Protein AF-A0A543Q6C4-F1 (afdb_monomer_lite)

pLDDT: mean 93.84, std 3.85, range [74.25, 97.56]

Sequence (57 aa):
MEKRKPHYPLAEIKAAITHLGLDAFTATALQGMAVVLGLQPEMLFKSMTTFADHRVC

Radius of gyration: 12.31 Å; chains: 1; bounding box: 30×18×26 Å

Foldseek 3Di:
DKAQADPDDLVVVLVVCVVCPQVVDDPVCSVCNVVSNPDDRVPRPIDDDDPVGRPHD

Organism: NCBI:txid637390

Structure (mmCIF, N/CA/C/O backbone):
data_AF-A0A543Q6C4-F1
#
_entry.id   AF-A0A543Q6C4-F1
#
loop_
_atom_site.group_PDB
_atom_site.id
_atom_site.type_symbol
_atom_site.label_atom_id
_atom_site.label_alt_id
_atom_site.label_comp_id
_atom_site.label_asym_id
_atom_site.label_entity_id
_atom_site.label_seq_id
_atom_site.pdbx_PDB_ins_code
_atom_site.Cartn_x
_atom_site.Cartn_y
_atom_site.Cartn_z
_atom_site.occupancy
_atom_site.B_iso_or_equiv
_atom_site.auth_seq_id
_atom_site.auth_comp_id
_atom_site.auth_asym_id
_atom_site.auth_atom_id
_atom_site.pdbx_PDB_model_num
ATOM 1 N N . MET A 1 1 ? 17.917 3.198 -4.221 1.00 82.12 1 MET A N 1
ATOM 2 C CA . MET A 1 1 ? 17.942 3.514 -5.673 1.00 82.12 1 MET A CA 1
ATOM 3 C C . MET A 1 1 ? 16.512 3.701 -6.160 1.00 82.12 1 MET A C 1
ATOM 5 O O . MET A 1 1 ? 15.633 3.069 -5.588 1.00 82.12 1 MET A O 1
ATOM 9 N N . GLU A 1 2 ? 16.276 4.548 -7.170 1.00 91.06 2 GLU A N 1
ATOM 10 C CA . GLU A 1 2 ? 14.919 4.979 -7.564 1.00 91.06 2 GLU A CA 1
ATOM 11 C C . GLU A 1 2 ? 14.513 4.458 -8.953 1.00 91.06 2 GLU A C 1
ATOM 13 O O . GLU A 1 2 ? 15.327 4.443 -9.878 1.00 91.06 2 GLU A O 1
ATOM 18 N N . LYS A 1 3 ? 13.244 4.066 -9.121 1.00 91.12 3 LYS A N 1
ATOM 19 C CA . LYS A 1 3 ? 12.636 3.672 -10.404 1.00 91.12 3 LYS A CA 1
ATOM 20 C C . LYS A 1 3 ? 11.339 4.450 -10.641 1.00 91.12 3 LYS A C 1
ATOM 22 O O . LYS A 1 3 ? 10.588 4.714 -9.708 1.00 91.12 3 LYS A O 1
ATOM 27 N N . ARG A 1 4 ? 11.039 4.7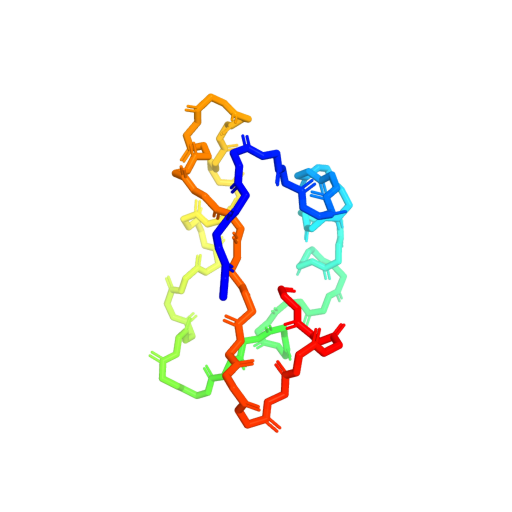57 -11.910 1.00 92.44 4 ARG A N 1
ATOM 28 C CA . ARG A 1 4 ? 9.790 5.433 -12.336 1.00 92.44 4 ARG A CA 1
ATOM 29 C C . ARG A 1 4 ? 8.641 4.477 -12.676 1.00 92.44 4 ARG A C 1
ATOM 31 O O . ARG A 1 4 ? 7.607 4.908 -13.167 1.00 92.44 4 ARG A O 1
ATOM 38 N N . LYS A 1 5 ? 8.836 3.175 -12.465 1.00 93.81 5 LYS A N 1
ATOM 39 C CA . LYS A 1 5 ? 7.808 2.147 -12.650 1.00 93.81 5 LYS A CA 1
ATOM 40 C C . LYS A 1 5 ? 7.463 1.548 -11.289 1.00 93.81 5 LYS A C 1
ATOM 42 O O . LYS A 1 5 ? 8.383 1.389 -10.480 1.00 93.81 5 LYS A O 1
ATOM 47 N N . PRO A 1 6 ? 6.185 1.230 -11.031 1.00 95.06 6 PRO A N 1
ATOM 48 C CA . PRO A 1 6 ? 5.797 0.608 -9.778 1.00 95.06 6 PRO A CA 1
ATOM 49 C C . PRO A 1 6 ? 6.340 -0.824 -9.745 1.00 95.06 6 PRO A C 1
ATOM 51 O O . PRO A 1 6 ? 6.467 -1.460 -10.794 1.00 95.06 6 PRO A O 1
ATOM 54 N N . HIS A 1 7 ? 6.688 -1.322 -8.558 1.00 95.50 7 HIS A N 1
ATOM 55 C CA . HIS A 1 7 ? 7.128 -2.711 -8.418 1.00 95.50 7 HIS A CA 1
ATOM 56 C C . HIS A 1 7 ? 5.949 -3.685 -8.399 1.00 95.50 7 HIS A C 1
ATOM 58 O O . HIS A 1 7 ? 6.011 -4.723 -9.048 1.00 95.50 7 HIS A O 1
ATOM 64 N N . TYR A 1 8 ? 4.859 -3.298 -7.730 1.00 96.25 8 TYR A N 1
ATOM 65 C CA . TYR A 1 8 ? 3.601 -4.037 -7.708 1.00 96.25 8 TYR A CA 1
ATOM 66 C C . TYR A 1 8 ? 2.500 -3.266 -8.444 1.00 96.25 8 TYR A C 1
ATOM 68 O O . TYR A 1 8 ? 2.444 -2.033 -8.343 1.00 96.25 8 TYR A O 1
ATOM 76 N N . PRO A 1 9 ? 1.598 -3.952 -9.163 1.00 96.44 9 PRO A N 1
ATOM 77 C CA . PRO A 1 9 ? 0.414 -3.326 -9.734 1.00 96.44 9 PRO A CA 1
ATOM 78 C C . PRO A 1 9 ? -0.479 -2.717 -8.649 1.00 96.44 9 PRO A C 1
ATOM 80 O O . PRO A 1 9 ? -0.748 -3.336 -7.621 1.00 96.44 9 PRO A O 1
ATOM 83 N N . LEU A 1 10 ? -1.016 -1.519 -8.900 1.00 97.06 10 LEU A N 1
ATOM 84 C CA . LEU A 1 10 ? -1.884 -0.836 -7.933 1.00 97.06 10 LEU A CA 1
ATOM 85 C C . LEU A 1 10 ? -3.143 -1.653 -7.590 1.00 97.06 10 LEU A C 1
ATOM 87 O O . LEU A 1 10 ? -3.614 -1.612 -6.457 1.00 97.06 10 LEU A O 1
ATOM 91 N N . ALA A 1 11 ? -3.673 -2.415 -8.550 1.00 97.31 11 ALA A N 1
ATOM 92 C CA . ALA A 1 11 ? -4.825 -3.288 -8.330 1.00 97.31 11 ALA A CA 1
ATOM 93 C C . ALA A 1 11 ? -4.537 -4.386 -7.290 1.00 97.31 11 ALA A C 1
ATOM 95 O O . ALA A 1 11 ? -5.373 -4.639 -6.425 1.00 97.31 11 ALA A O 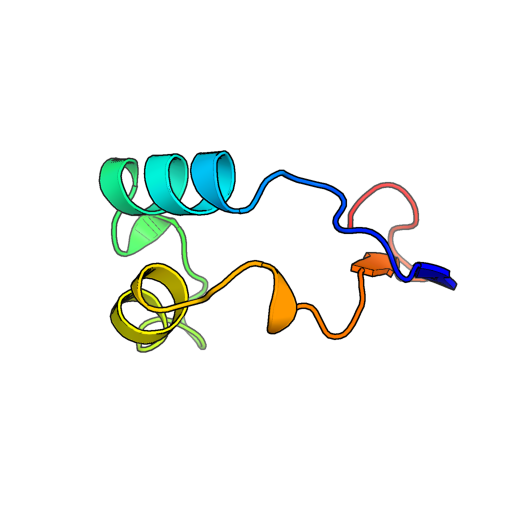1
ATOM 96 N N . GLU A 1 12 ? -3.345 -4.985 -7.331 1.00 97.56 12 GLU A N 1
ATOM 97 C CA . GLU A 1 12 ? -2.931 -6.018 -6.375 1.00 97.56 12 GLU A CA 1
ATOM 98 C C . GLU A 1 12 ? -2.737 -5.432 -4.975 1.00 97.56 12 GLU A C 1
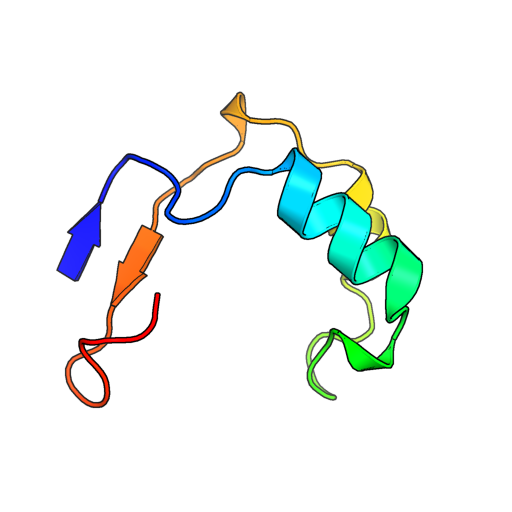ATOM 100 O O . GLU A 1 12 ? -3.203 -6.010 -3.996 1.00 97.56 12 GLU A O 1
ATOM 105 N N . ILE A 1 13 ? -2.146 -4.234 -4.882 1.00 96.44 13 ILE A N 1
ATOM 106 C CA . ILE A 1 13 ? -2.009 -3.507 -3.610 1.00 96.44 13 ILE A CA 1
ATOM 107 C C . ILE A 1 13 ? -3.388 -3.252 -2.989 1.00 96.44 13 ILE A C 1
ATOM 109 O O . ILE A 1 13 ? -3.596 -3.515 -1.804 1.00 96.44 13 ILE A O 1
ATOM 113 N N . LYS A 1 14 ? -4.354 -2.772 -3.783 1.00 96.88 14 LYS A N 1
ATOM 114 C CA . LYS A 1 14 ? -5.718 -2.524 -3.296 1.00 96.88 14 LYS A CA 1
ATOM 115 C C . LYS A 1 14 ? -6.398 -3.812 -2.838 1.00 96.88 14 LYS A C 1
ATOM 117 O O . LYS A 1 14 ? -6.988 -3.815 -1.764 1.00 96.88 14 LYS A O 1
ATOM 122 N N . ALA A 1 15 ? -6.272 -4.899 -3.599 1.00 97.50 15 ALA A N 1
ATOM 123 C CA . ALA A 1 15 ? -6.830 -6.195 -3.221 1.00 97.50 15 ALA A CA 1
ATOM 124 C C . ALA A 1 15 ? -6.246 -6.712 -1.893 1.00 97.50 15 ALA A C 1
ATOM 126 O O . ALA A 1 15 ? -6.997 -7.147 -1.020 1.00 97.50 15 ALA A O 1
ATOM 127 N N . ALA A 1 16 ? -4.927 -6.600 -1.703 1.00 96.94 16 ALA A N 1
ATOM 128 C CA . ALA A 1 16 ? -4.264 -6.989 -0.460 1.00 96.94 16 ALA A CA 1
ATOM 129 C C . ALA A 1 16 ? -4.748 -6.159 0.740 1.00 96.94 16 ALA A C 1
ATOM 131 O O . ALA A 1 16 ? -5.039 -6.719 1.794 1.00 96.94 16 ALA A O 1
ATOM 132 N N . ILE A 1 17 ? -4.906 -4.842 0.574 1.00 95.44 17 ILE A N 1
ATOM 133 C CA . ILE A 1 17 ? -5.423 -3.955 1.629 1.00 95.44 17 ILE A CA 1
ATOM 134 C C . ILE A 1 17 ? -6.886 -4.261 1.951 1.00 95.44 17 ILE A C 1
ATOM 136 O O . ILE A 1 17 ? -7.263 -4.263 3.118 1.00 95.44 17 ILE A O 1
ATOM 140 N N . THR A 1 18 ? -7.722 -4.546 0.950 1.00 94.88 18 THR A N 1
ATOM 141 C CA . THR A 1 18 ? -9.113 -4.957 1.188 1.00 94.88 18 THR A CA 1
ATOM 142 C C . THR A 1 18 ? -9.189 -6.271 1.968 1.00 94.88 18 THR A C 1
ATOM 144 O O . THR A 1 18 ? -10.079 -6.422 2.798 1.00 94.88 18 THR A O 1
ATOM 147 N N . HIS A 1 19 ? -8.256 -7.198 1.739 1.00 96.69 19 HIS A N 1
ATOM 148 C CA . HIS A 1 19 ? -8.197 -8.475 2.451 1.00 96.69 19 HIS A CA 1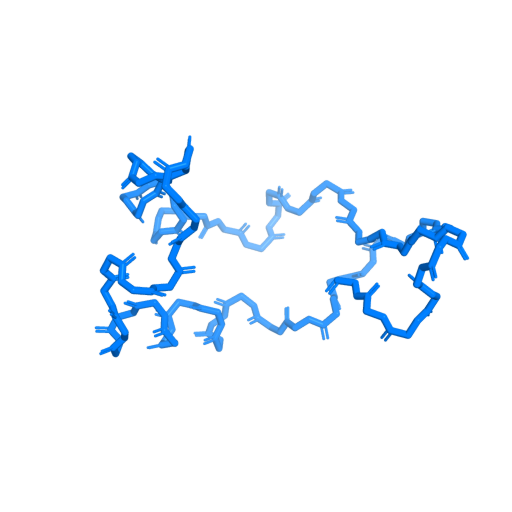
ATOM 149 C C . HIS A 1 19 ? -7.653 -8.347 3.885 1.00 96.69 19 HIS A C 1
ATOM 151 O O . HIS A 1 19 ? -8.200 -8.949 4.802 1.00 96.69 19 HIS A O 1
ATOM 157 N N . LEU A 1 20 ? -6.576 -7.580 4.085 1.00 95.44 20 LEU A N 1
ATOM 158 C CA . LEU A 1 20 ? -5.868 -7.469 5.369 1.00 95.44 20 LEU A CA 1
ATOM 159 C C . LEU A 1 20 ? -6.397 -6.342 6.275 1.00 95.44 20 LEU A C 1
ATOM 161 O O . LEU A 1 20 ? -6.177 -6.360 7.481 1.00 95.44 20 LEU A O 1
ATOM 165 N N . GLY A 1 21 ? -7.078 -5.339 5.719 1.00 94.00 21 GLY A N 1
ATOM 166 C CA . GLY A 1 21 ? -7.578 -4.194 6.477 1.00 94.00 21 GLY A CA 1
ATOM 167 C C . GLY A 1 21 ? -6.458 -3.404 7.163 1.00 94.00 21 GLY A C 1
ATOM 168 O O . GLY A 1 21 ? -5.457 -3.048 6.539 1.00 94.00 21 GLY A O 1
ATOM 169 N N . LEU A 1 22 ? -6.639 -3.108 8.454 1.00 92.06 22 LEU A N 1
ATOM 170 C CA . LEU A 1 22 ? -5.672 -2.338 9.247 1.00 92.06 22 LEU A CA 1
ATOM 171 C C . LEU A 1 22 ? -4.349 -3.084 9.475 1.00 92.06 22 LEU A C 1
ATOM 173 O O . LEU A 1 22 ? -3.324 -2.425 9.638 1.00 92.06 22 LEU A O 1
ATOM 177 N N . ASP A 1 23 ? -4.341 -4.419 9.400 1.00 94.69 23 ASP A N 1
ATOM 178 C CA . ASP A 1 23 ? -3.126 -5.233 9.567 1.00 94.69 23 ASP A CA 1
ATOM 179 C C . ASP A 1 23 ? -2.133 -5.056 8.406 1.00 94.69 23 ASP A C 1
ATOM 181 O O . ASP A 1 23 ? -0.965 -5.428 8.511 1.00 94.69 23 ASP A O 1
ATOM 185 N N . ALA A 1 24 ? -2.565 -4.442 7.298 1.00 94.81 24 ALA A N 1
ATOM 186 C CA . ALA A 1 24 ? -1.690 -4.067 6.189 1.00 94.81 24 ALA A CA 1
ATOM 187 C C . ALA A 1 24 ? -0.784 -2.860 6.504 1.00 94.81 24 ALA A C 1
ATOM 189 O O . ALA A 1 24 ? 0.092 -2.526 5.704 1.00 94.81 24 ALA A O 1
ATOM 190 N N . PHE A 1 25 ? -1.012 -2.169 7.626 1.00 95.19 25 PHE A N 1
ATOM 191 C CA . PHE A 1 25 ? -0.358 -0.907 7.961 1.00 95.19 25 PHE A CA 1
ATOM 192 C C . PHE A 1 25 ? 0.496 -1.028 9.220 1.00 95.19 25 PHE A C 1
ATOM 194 O O . PHE A 1 25 ? 0.178 -1.737 10.171 1.00 95.19 25 PHE A O 1
ATOM 201 N N . THR A 1 26 ? 1.586 -0.264 9.256 1.00 95.38 26 THR A N 1
ATOM 202 C CA . THR A 1 26 ? 2.332 -0.052 10.497 1.00 95.38 26 THR A CA 1
ATOM 203 C C . THR A 1 26 ? 1.537 0.852 11.443 1.00 95.38 26 THR A C 1
ATOM 205 O O . THR A 1 26 ? 0.697 1.646 11.012 1.00 95.38 26 THR A O 1
ATOM 208 N N . ALA A 1 27 ? 1.847 0.798 12.742 1.00 94.25 27 ALA A N 1
ATOM 209 C CA . ALA A 1 27 ? 1.156 1.589 13.766 1.00 94.25 27 ALA A CA 1
ATOM 210 C C . ALA A 1 27 ? 1.133 3.103 13.469 1.00 94.25 27 ALA A C 1
ATOM 212 O O . ALA A 1 27 ? 0.163 3.786 13.787 1.00 94.25 27 ALA A O 1
ATOM 213 N N . THR A 1 28 ? 2.175 3.634 12.822 1.00 93.25 28 THR A N 1
ATOM 214 C CA . THR A 1 28 ? 2.279 5.059 12.472 1.00 93.25 28 THR A CA 1
ATOM 215 C C . THR A 1 28 ? 1.511 5.448 11.204 1.00 93.25 28 THR A C 1
ATOM 217 O O . THR A 1 28 ? 1.369 6.637 10.935 1.00 93.25 28 THR A O 1
ATOM 220 N N . ALA A 1 29 ? 0.999 4.483 10.432 1.00 92.06 29 ALA A N 1
ATOM 221 C CA . ALA A 1 29 ? 0.345 4.701 9.139 1.00 92.06 29 ALA A CA 1
ATOM 222 C C . ALA A 1 29 ? -1.132 4.251 9.099 1.00 92.06 29 ALA A C 1
ATOM 224 O O . ALA A 1 29 ? -1.726 4.191 8.023 1.00 92.06 29 ALA A O 1
ATOM 225 N N . LEU A 1 30 ? -1.751 3.976 10.254 1.00 91.81 30 LEU A N 1
ATOM 226 C CA . LEU A 1 30 ? -3.117 3.433 10.364 1.00 91.81 30 LEU A CA 1
ATOM 227 C C . LEU A 1 30 ? -4.204 4.270 9.663 1.00 91.81 30 LEU A C 1
ATOM 229 O O . LEU A 1 30 ? -5.219 3.732 9.230 1.00 91.81 30 LEU A O 1
ATOM 233 N N . GLN A 1 31 ? -4.001 5.579 9.505 1.00 89.88 31 GLN A N 1
ATOM 234 C CA . GLN A 1 31 ? -4.960 6.472 8.840 1.00 89.88 31 GLN A CA 1
ATOM 235 C C . GLN A 1 31 ? -4.877 6.435 7.297 1.00 89.88 31 GLN A C 1
ATOM 237 O O . GLN A 1 31 ? -5.615 7.149 6.621 1.00 89.88 31 GLN A O 1
ATOM 242 N N . GLY A 1 32 ? -3.994 5.613 6.716 1.00 88.50 32 GLY A N 1
ATOM 243 C CA . GLY A 1 32 ? -3.715 5.600 5.277 1.00 88.50 32 GLY A CA 1
ATOM 244 C C . GLY A 1 32 ? -4.712 4.833 4.401 1.00 88.50 32 GLY A C 1
ATOM 245 O O . GLY A 1 32 ? -4.726 5.041 3.189 1.00 88.50 32 GLY A O 1
ATOM 246 N N . MET A 1 33 ? -5.560 3.967 4.968 1.00 90.12 33 MET A N 1
ATOM 247 C CA . MET A 1 33 ? -6.377 3.019 4.190 1.00 90.12 33 MET A CA 1
ATOM 248 C C . MET A 1 33 ? -7.260 3.693 3.128 1.00 90.12 33 MET A C 1
ATOM 250 O O . MET A 1 33 ? -7.201 3.329 1.952 1.00 90.12 33 MET A O 1
ATOM 254 N N . ALA A 1 34 ? -8.045 4.701 3.519 1.00 90.12 34 ALA A N 1
ATOM 255 C CA . ALA A 1 34 ? -8.947 5.398 2.600 1.00 90.12 34 ALA A CA 1
ATOM 256 C C . ALA A 1 34 ? -8.186 6.107 1.467 1.00 90.12 34 ALA A C 1
ATOM 258 O O . ALA A 1 34 ? -8.635 6.115 0.322 1.00 90.12 34 ALA A O 1
ATOM 259 N N . VAL A 1 35 ? -7.002 6.646 1.775 1.00 93.75 35 VAL A N 1
ATOM 260 C CA . VAL A 1 35 ? -6.144 7.320 0.795 1.00 93.75 35 VAL A CA 1
ATOM 261 C C . VAL A 1 35 ? -5.648 6.323 -0.250 1.00 93.75 35 VAL A C 1
ATOM 263 O O . VAL A 1 35 ? -5.763 6.588 -1.444 1.00 93.75 35 VAL A O 1
ATOM 266 N N . VAL A 1 36 ? -5.159 5.151 0.174 1.00 94.25 36 VAL A N 1
ATOM 267 C CA . VAL A 1 36 ? -4.616 4.143 -0.751 1.00 94.25 36 VAL A CA 1
ATOM 268 C C . VAL A 1 36 ? -5.696 3.575 -1.676 1.00 94.25 36 VAL A C 1
ATOM 270 O O . VAL A 1 36 ? -5.460 3.405 -2.874 1.00 94.25 36 VAL A O 1
ATOM 273 N N . LEU A 1 37 ? -6.910 3.343 -1.166 1.00 92.94 37 LEU A N 1
ATOM 274 C CA . LEU A 1 37 ? -8.030 2.875 -1.990 1.00 92.94 37 LEU A CA 1
ATOM 275 C C . LEU A 1 37 ? -8.455 3.905 -3.054 1.00 92.94 37 LEU A C 1
ATOM 277 O O . LEU A 1 37 ? -8.915 3.509 -4.129 1.00 92.94 37 LEU A O 1
ATOM 281 N N . GLY A 1 38 ? -8.229 5.199 -2.810 1.00 95.81 38 GLY A N 1
ATOM 282 C CA . GLY A 1 38 ? -8.488 6.289 -3.756 1.00 95.81 38 GLY A CA 1
ATOM 283 C C . GLY A 1 38 ? -7.394 6.538 -4.803 1.00 95.81 38 GLY A C 1
ATOM 284 O O . GLY A 1 38 ? -7.625 7.302 -5.738 1.00 95.81 38 GLY A O 1
ATOM 285 N N . LEU A 1 39 ? -6.218 5.905 -4.692 1.00 97.12 39 LEU A N 1
ATOM 286 C CA . LEU A 1 39 ? -5.104 6.152 -5.616 1.00 97.12 39 LEU A CA 1
ATOM 287 C C . LEU A 1 39 ? -5.422 5.734 -7.056 1.00 97.12 39 LEU A C 1
ATOM 289 O O . LEU A 1 39 ? -6.118 4.742 -7.295 1.00 97.12 39 LEU A O 1
ATOM 293 N N . GLN A 1 40 ? -4.833 6.452 -8.010 1.00 97.19 40 GLN A N 1
ATOM 294 C CA . GLN A 1 40 ? -4.848 6.128 -9.439 1.00 97.19 40 GLN A CA 1
ATOM 295 C C . GLN A 1 40 ? -3.414 5.860 -9.932 1.00 97.19 40 GLN A C 1
ATOM 297 O O . GLN A 1 40 ? -2.470 6.377 -9.327 1.00 97.19 40 GLN A O 1
ATOM 302 N N . PRO A 1 41 ? -3.207 5.053 -10.991 1.00 94.75 41 PRO A N 1
ATOM 303 C CA . PRO A 1 41 ? -1.866 4.709 -11.477 1.00 94.75 41 PRO A CA 1
ATOM 304 C C . PRO A 1 41 ? -0.989 5.925 -11.816 1.00 94.75 41 PRO A C 1
ATOM 306 O O . PRO A 1 41 ? 0.225 5.882 -11.625 1.00 94.75 41 PRO A O 1
ATOM 309 N N . GLU A 1 42 ? -1.597 7.026 -12.256 1.00 96.19 42 GLU A N 1
ATOM 310 C CA . GLU A 1 42 ? -0.919 8.270 -12.643 1.00 96.19 42 GLU A CA 1
ATOM 311 C C . GLU A 1 42 ? -0.361 9.032 -11.433 1.00 96.19 42 GLU A C 1
ATOM 313 O O . GLU A 1 42 ? 0.506 9.889 -11.580 1.00 96.19 42 GLU A O 1
ATOM 318 N N . MET A 1 43 ? -0.826 8.700 -10.224 1.00 96.75 43 MET A N 1
ATOM 319 C CA . MET A 1 43 ? -0.347 9.278 -8.965 1.00 96.75 43 MET A CA 1
ATOM 320 C C . MET A 1 43 ? 0.958 8.630 -8.479 1.00 96.75 43 MET A C 1
ATOM 322 O O . MET A 1 43 ? 1.462 8.979 -7.409 1.00 96.75 43 MET A O 1
ATOM 326 N N . LEU A 1 44 ? 1.518 7.677 -9.232 1.00 96.25 44 LEU A N 1
ATOM 327 C CA . LEU A 1 44 ? 2.805 7.081 -8.906 1.00 96.25 44 LEU A CA 1
ATOM 328 C C . LEU A 1 44 ? 3.916 8.135 -8.966 1.00 96.25 44 LEU A C 1
ATOM 330 O O . LEU A 1 44 ? 4.263 8.636 -10.033 1.00 96.25 44 LEU A O 1
ATOM 334 N N . PHE A 1 45 ? 4.554 8.384 -7.824 1.00 96.38 45 PHE A N 1
ATOM 335 C CA . PHE A 1 45 ? 5.740 9.232 -7.776 1.00 96.38 45 PHE A CA 1
ATOM 336 C C . PHE A 1 45 ? 7.007 8.462 -8.179 1.00 96.38 45 PHE A C 1
ATOM 338 O O . PHE A 1 45 ? 7.691 8.829 -9.135 1.00 96.38 45 PHE A O 1
ATOM 345 N N . LYS A 1 46 ? 7.325 7.380 -7.454 1.00 95.44 46 LYS A N 1
ATOM 346 C CA . LYS A 1 46 ? 8.486 6.506 -7.697 1.00 95.44 46 LYS A CA 1
ATOM 347 C C . LYS A 1 46 ? 8.408 5.215 -6.877 1.00 95.44 46 LYS A C 1
ATOM 349 O O . LYS A 1 46 ? 7.634 5.131 -5.931 1.00 95.44 46 LYS A O 1
ATOM 354 N N . SER A 1 47 ? 9.262 4.248 -7.205 1.00 95.50 47 SER A N 1
ATOM 355 C CA . SER A 1 47 ? 9.562 3.059 -6.394 1.00 95.50 47 SER A CA 1
ATOM 356 C C . SER A 1 47 ? 11.017 3.111 -5.918 1.00 95.50 47 SER A C 1
ATOM 358 O O . SER A 1 47 ? 11.897 3.551 -6.666 1.00 95.50 47 SER A O 1
ATOM 360 N N . MET A 1 48 ? 11.268 2.705 -4.670 1.00 97.06 48 MET A N 1
ATOM 361 C CA . MET A 1 48 ? 12.525 2.958 -3.962 1.00 97.06 48 MET A CA 1
ATOM 362 C C . MET A 1 48 ? 13.036 1.731 -3.224 1.00 97.06 48 MET A C 1
ATOM 364 O O . MET A 1 48 ? 12.293 1.121 -2.476 1.00 97.06 48 MET A O 1
ATOM 368 N N . THR A 1 49 ? 14.332 1.451 -3.339 1.00 95.56 49 THR A N 1
ATOM 369 C CA . THR A 1 49 ? 15.050 0.552 -2.419 1.00 95.56 49 THR A CA 1
ATOM 370 C C . THR A 1 49 ? 15.972 1.345 -1.498 1.00 95.56 49 THR A C 1
ATOM 372 O O . THR A 1 49 ? 16.421 2.447 -1.853 1.00 95.56 49 THR A O 1
ATOM 375 N N . THR A 1 50 ? 16.319 0.768 -0.348 1.00 94.38 50 THR A N 1
ATOM 376 C CA . THR A 1 50 ? 17.287 1.355 0.590 1.00 94.38 50 THR A CA 1
ATOM 377 C C . THR A 1 50 ? 18.645 0.656 0.491 1.00 94.38 50 THR A C 1
ATOM 379 O O . THR A 1 50 ? 18.781 -0.378 -0.157 1.00 94.38 50 THR A O 1
ATOM 382 N N . PHE A 1 51 ? 19.684 1.237 1.095 1.00 94.19 51 PHE A N 1
ATOM 383 C CA . PHE A 1 51 ? 20.983 0.562 1.190 1.00 94.19 51 PHE A CA 1
ATOM 384 C C . PHE A 1 51 ? 20.942 -0.609 2.183 1.00 94.19 51 PHE A C 1
ATOM 386 O O . PHE A 1 51 ? 21.530 -1.654 1.923 1.00 94.19 51 PHE A O 1
ATOM 393 N N . ALA A 1 52 ? 20.218 -0.433 3.295 1.00 94.88 52 ALA A N 1
ATOM 394 C CA . ALA A 1 52 ? 20.067 -1.445 4.337 1.00 94.88 52 ALA A CA 1
ATOM 395 C C . ALA A 1 52 ? 19.348 -2.702 3.824 1.00 94.88 52 ALA A C 1
ATOM 397 O O . ALA A 1 52 ? 19.733 -3.812 4.178 1.00 94.88 52 ALA A O 1
ATOM 398 N N . ASP A 1 53 ? 18.358 -2.526 2.946 1.00 92.12 53 ASP A N 1
ATOM 399 C CA . ASP A 1 53 ? 17.732 -3.620 2.216 1.00 92.12 53 ASP A CA 1
ATOM 400 C C . ASP A 1 53 ? 17.471 -3.214 0.761 1.00 92.12 53 ASP A C 1
ATOM 402 O O . ASP A 1 53 ? 16.608 -2.387 0.450 1.00 92.12 53 ASP A O 1
ATOM 406 N N . HIS A 1 54 ? 18.265 -3.803 -0.132 1.00 90.88 54 HIS A N 1
ATOM 407 C CA . HIS A 1 54 ? 18.206 -3.567 -1.571 1.00 90.88 54 HIS A CA 1
ATOM 408 C C . HIS A 1 54 ? 17.244 -4.519 -2.295 1.00 90.88 54 HIS A C 1
ATOM 410 O O . HIS A 1 54 ? 17.067 -4.380 -3.507 1.00 90.88 54 HIS A O 1
ATOM 416 N N . ARG A 1 55 ? 16.668 -5.500 -1.585 1.00 92.00 55 ARG A N 1
ATOM 417 C CA . ARG A 1 55 ? 15.762 -6.514 -2.141 1.00 92.00 55 ARG A CA 1
ATOM 418 C C . ARG A 1 55 ? 14.298 -6.112 -2.011 1.00 92.00 55 ARG A C 1
ATOM 420 O O . ARG A 1 55 ? 13.489 -6.577 -2.806 1.00 92.00 55 ARG A O 1
ATOM 427 N N . VAL A 1 56 ? 13.981 -5.250 -1.048 1.00 89.00 56 VAL A N 1
ATOM 428 C CA . VAL A 1 56 ? 12.624 -4.757 -0.794 1.00 89.00 56 VAL A CA 1
ATOM 429 C C . VAL A 1 56 ? 12.451 -3.343 -1.347 1.00 89.00 56 VAL A C 1
ATOM 431 O O . VAL A 1 56 ? 13.331 -2.489 -1.198 1.00 89.00 56 VAL A O 1
ATOM 434 N N . CYS A 1 57 ? 11.307 -3.106 -1.988 1.00 74.25 57 CYS A N 1
ATOM 435 C CA . CYS A 1 57 ? 10.882 -1.812 -2.517 1.00 74.25 57 CYS A 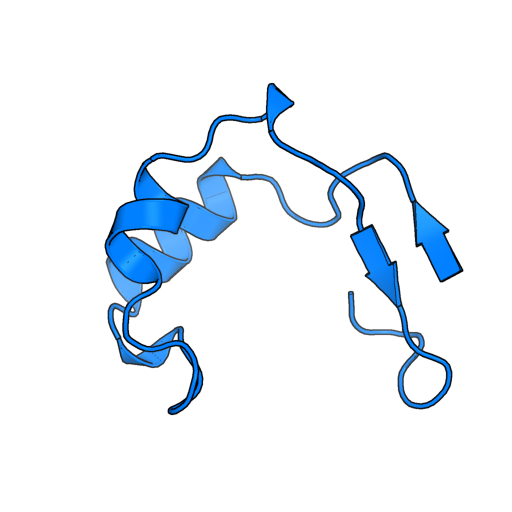CA 1
ATOM 436 C C . CYS A 1 57 ? 9.385 -1.570 -2.345 1.00 74.25 57 CYS A C 1
ATOM 438 O O . CYS A 1 57 ? 8.647 -2.576 -2.236 1.00 74.25 57 CYS A O 1
#

InterPro domains:
  IPR031451 mRNA interferase toxin MqsR [PF15723] (5-56)
  IPR038493 Toxi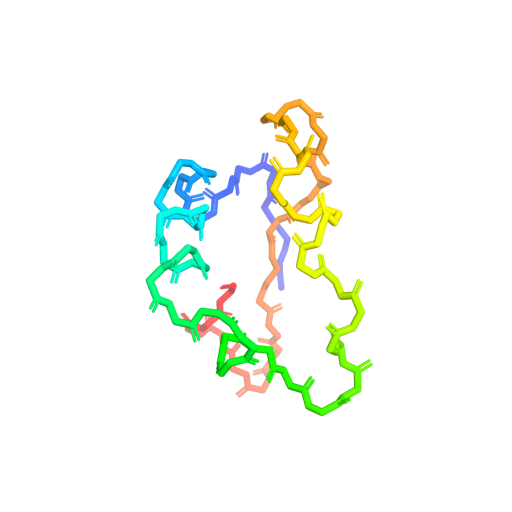n MqsR superfamily [G3DSA:3.30.2310.40] (1-57)

Secondary structure (DSSP, 8-state):
-EESS-SS-HHHHHHHHHHHGGGGS-GGGGGGHHHHHH--GGG---EE--SS-SS--